Protein AF-A0A7C6MDE3-F1 (afdb_monomer_lite)

Secondary structure (DSSP, 8-state):
--THHHHSSTTTHHHHHHHHHHHHHHHHHHS--------GGGGSPTT-HHHHHHHHHTTS---------EEEE-TTSPPPPHHHHHHHHHHHHHHS-GGGGGTSS-TT---PPEEPTTSSEEEE-

Foldseek 3Di:
DDPPCQCPDPPNVVVVVVVVVVVVCCCVVPPDPPPDPDQPCPPPDPPDVVSVVSVVVVPPPPPPDPPDKDKDFAPVQDAQDPVNQVVVLVVVVVPDDPVVQVPDDPPPDRFRFDADPSNGMTITD

Structure (mmCIF, N/CA/C/O backbone):
data_AF-A0A7C6MDE3-F1
#
_entry.id   AF-A0A7C6MDE3-F1
#
loop_
_atom_site.group_PDB
_atom_site.id
_atom_site.type_symbol
_atom_site.label_at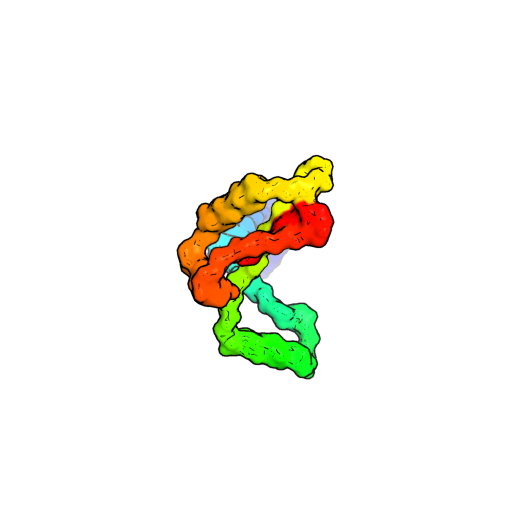om_id
_atom_site.label_alt_id
_atom_site.label_comp_id
_atom_site.label_asym_id
_atom_site.label_entity_id
_atom_site.label_seq_id
_atom_site.pdbx_PDB_ins_code
_atom_site.Cartn_x
_atom_site.Cartn_y
_atom_site.Cartn_z
_atom_site.occupancy
_atom_site.B_iso_or_equiv
_atom_site.auth_seq_id
_atom_site.auth_comp_id
_atom_site.auth_asym_id
_atom_site.auth_atom_id
_atom_site.pdbx_PDB_model_num
ATOM 1 N N . MET A 1 1 ? 35.410 6.155 -42.947 1.00 49.16 1 MET A N 1
ATOM 2 C CA . MET A 1 1 ? 35.418 7.201 -41.897 1.00 49.16 1 MET A CA 1
ATOM 3 C C . MET A 1 1 ? 35.731 6.508 -40.569 1.00 49.16 1 MET A C 1
ATOM 5 O O . MET A 1 1 ? 34.889 5.771 -40.081 1.00 49.16 1 MET A O 1
ATOM 9 N N . SER A 1 2 ? 36.975 6.568 -40.071 1.00 54.38 2 SER A N 1
ATOM 10 C CA . SER A 1 2 ? 37.407 5.706 -38.953 1.00 54.38 2 SER A CA 1
ATOM 11 C C . SER A 1 2 ? 36.974 6.270 -37.591 1.00 54.38 2 SER A C 1
ATOM 13 O O . SER A 1 2 ? 37.485 7.304 -37.154 1.00 54.38 2 SER A O 1
ATOM 15 N N . LEU A 1 3 ? 36.092 5.539 -36.909 1.00 60.50 3 LEU A N 1
ATOM 16 C CA . LEU A 1 3 ? 35.560 5.784 -35.559 1.00 60.50 3 LEU A CA 1
ATOM 17 C C . LEU A 1 3 ? 36.590 6.095 -34.434 1.00 60.50 3 LEU A C 1
ATOM 19 O O . LEU A 1 3 ? 36.242 6.873 -33.545 1.00 60.50 3 LEU A O 1
ATOM 23 N N . PRO A 1 4 ? 37.854 5.609 -34.436 1.00 60.22 4 PRO A N 1
ATOM 24 C CA . PRO A 1 4 ? 38.741 5.773 -33.272 1.00 60.22 4 PRO A CA 1
ATOM 25 C C . PRO A 1 4 ? 39.184 7.218 -33.003 1.00 60.22 4 PRO A C 1
ATOM 27 O O . PRO A 1 4 ? 39.420 7.603 -31.859 1.00 60.22 4 PRO A O 1
ATOM 30 N N . LYS A 1 5 ? 39.283 8.048 -34.051 1.00 55.97 5 LYS A N 1
ATOM 31 C CA . LYS A 1 5 ? 39.746 9.443 -33.927 1.00 55.97 5 LYS A CA 1
ATOM 32 C C . LYS A 1 5 ? 38.713 10.367 -33.276 1.00 55.97 5 LYS A C 1
ATOM 34 O O . LYS A 1 5 ? 39.090 11.429 -32.787 1.00 55.97 5 LYS A O 1
ATOM 39 N N . LEU A 1 6 ? 37.436 9.974 -33.260 1.00 57.09 6 LEU A N 1
ATOM 40 C CA . LEU A 1 6 ? 36.367 10.764 -32.648 1.00 57.09 6 LEU A CA 1
ATOM 41 C C . LEU A 1 6 ? 36.396 10.674 -31.111 1.00 57.09 6 LEU A C 1
ATOM 43 O O . LEU A 1 6 ? 36.073 11.653 -30.446 1.00 57.09 6 LEU A O 1
ATOM 47 N N . TYR A 1 7 ? 36.846 9.539 -30.561 1.00 56.44 7 TYR A N 1
ATOM 48 C CA . TYR A 1 7 ? 36.852 9.272 -29.118 1.00 56.44 7 TYR A CA 1
ATOM 49 C C . TYR A 1 7 ? 38.148 9.702 -28.397 1.00 56.44 7 TYR A C 1
ATOM 51 O O . TYR A 1 7 ? 38.085 10.054 -27.224 1.00 56.44 7 TYR A O 1
ATOM 59 N N . ILE A 1 8 ? 39.307 9.736 -29.078 1.00 60.34 8 ILE A N 1
ATOM 60 C CA . ILE A 1 8 ? 40.637 10.004 -28.466 1.00 60.34 8 ILE A CA 1
ATOM 61 C C . ILE A 1 8 ? 41.234 11.400 -28.789 1.00 60.34 8 ILE A C 1
ATOM 63 O O . ILE A 1 8 ? 42.341 11.740 -28.375 1.00 60.34 8 ILE A O 1
ATOM 67 N N . GLY A 1 9 ? 40.511 12.272 -29.498 1.00 58.91 9 GLY A N 1
ATOM 68 C CA . GLY A 1 9 ? 40.971 13.641 -29.780 1.00 58.91 9 GLY A CA 1
ATOM 69 C C . GLY A 1 9 ? 40.794 14.593 -28.586 1.00 58.91 9 GLY A C 1
ATOM 70 O O . GLY A 1 9 ? 39.663 14.805 -28.151 1.00 58.91 9 GLY A O 1
ATOM 71 N N . ARG A 1 10 ? 41.893 15.231 -28.136 1.00 64.19 10 ARG A N 1
ATOM 72 C CA . ARG A 1 10 ? 42.087 16.135 -26.963 1.00 64.19 10 ARG A CA 1
ATOM 73 C C . ARG A 1 10 ? 41.095 17.313 -26.773 1.00 64.19 10 ARG A C 1
ATOM 75 O O . ARG A 1 10 ? 41.290 18.127 -25.883 1.00 64.19 10 ARG A O 1
ATOM 82 N N . GLY A 1 11 ? 40.029 17.417 -27.567 1.00 66.19 11 GLY A N 1
ATOM 83 C CA . GLY A 1 11 ? 38.995 18.451 -27.424 1.00 66.19 11 GLY A CA 1
ATOM 84 C C . GLY A 1 11 ? 37.577 18.064 -27.864 1.00 66.19 11 GLY A C 1
ATOM 85 O O . GLY A 1 11 ? 36.704 18.922 -27.837 1.00 66.19 11 GLY A O 1
ATOM 86 N N . ARG A 1 12 ? 37.314 16.815 -28.288 1.00 67.25 12 ARG A N 1
ATOM 87 C CA . ARG A 1 12 ? 35.969 16.388 -28.755 1.00 67.25 12 ARG A CA 1
ATOM 88 C C . ARG A 1 12 ? 35.310 15.323 -27.875 1.00 67.25 12 ARG A C 1
ATOM 90 O O . ARG A 1 12 ? 34.128 15.052 -28.056 1.00 67.25 12 ARG A O 1
ATOM 97 N N . SER A 1 13 ? 36.027 14.778 -26.892 1.00 73.94 13 SER A N 1
ATOM 98 C CA . SER A 1 13 ? 35.485 13.805 -25.933 1.00 73.94 13 SER A CA 1
ATOM 99 C C . SER A 1 13 ? 34.349 14.384 -25.083 1.00 73.94 13 SER A C 1
ATOM 101 O O . SER A 1 13 ? 33.355 13.702 -24.853 1.00 73.94 13 SER A O 1
ATOM 103 N N . TRP A 1 14 ? 34.438 15.658 -24.684 1.00 86.50 14 TRP A N 1
ATOM 104 C CA . TRP A 1 14 ? 33.378 16.319 -23.916 1.00 86.50 14 TRP A CA 1
ATOM 105 C C . TRP A 1 14 ? 32.072 16.460 -24.706 1.00 86.50 14 TRP A C 1
ATOM 107 O O . TRP A 1 14 ? 31.001 16.351 -24.128 1.00 86.50 14 TRP A O 1
ATOM 117 N N . ILE A 1 15 ? 32.141 16.610 -26.034 1.00 88.06 15 ILE A N 1
ATOM 118 C CA . ILE A 1 15 ? 30.947 16.676 -26.892 1.00 88.06 15 ILE A CA 1
ATOM 119 C C . ILE A 1 15 ? 30.216 15.333 -26.890 1.00 88.06 15 ILE A C 1
ATOM 121 O O . ILE A 1 15 ? 28.993 15.298 -26.817 1.00 88.06 15 ILE A O 1
ATOM 125 N N . VAL A 1 16 ? 30.960 14.224 -26.933 1.00 86.19 16 VAL A N 1
ATOM 126 C CA . VAL A 1 16 ? 30.376 12.880 -26.848 1.00 86.19 16 VAL A CA 1
ATOM 127 C C . VAL A 1 16 ? 29.751 12.656 -25.470 1.00 86.19 16 VAL A C 1
ATOM 129 O O . VAL A 1 16 ? 28.624 12.178 -25.387 1.00 86.19 16 VAL A O 1
ATOM 132 N N . ALA A 1 17 ? 30.435 13.057 -24.395 1.00 87.19 17 ALA A N 1
ATOM 133 C CA . ALA A 1 17 ? 29.888 12.976 -23.041 1.00 87.19 17 ALA A CA 1
ATOM 134 C C . ALA A 1 17 ? 28.610 13.821 -22.884 1.00 87.19 17 ALA A C 1
ATOM 136 O O . ALA A 1 17 ? 27.610 13.330 -22.368 1.00 87.19 17 ALA A O 1
ATOM 137 N N . LEU A 1 18 ? 28.618 15.058 -23.389 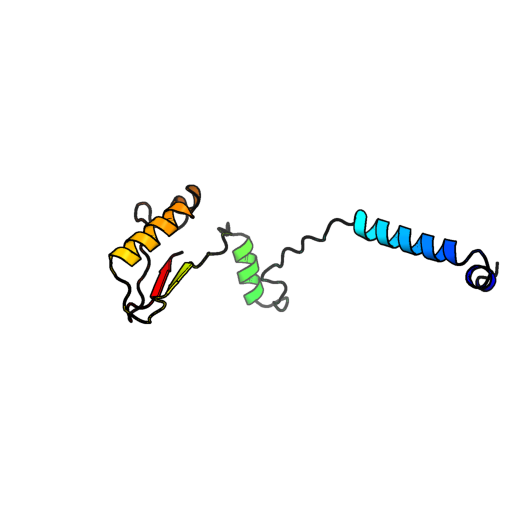1.00 93.12 18 LEU A N 1
ATOM 138 C CA . LEU A 1 18 ? 27.465 15.955 -23.364 1.00 93.12 18 LEU A CA 1
ATOM 139 C C . LEU A 1 18 ? 26.299 15.395 -24.183 1.00 93.12 18 LEU A C 1
ATOM 141 O O . LEU A 1 18 ? 25.158 15.479 -23.746 1.00 93.12 18 LEU A O 1
ATOM 145 N N . PHE A 1 19 ? 26.579 14.783 -25.335 1.00 93.62 19 PHE A N 1
ATOM 146 C CA . PHE A 1 19 ? 25.564 14.126 -26.153 1.00 93.62 19 PHE A CA 1
ATOM 147 C C . PHE A 1 19 ? 24.857 13.001 -25.387 1.00 93.62 19 PHE A C 1
ATOM 149 O O . PHE A 1 19 ? 23.631 12.988 -25.339 1.00 93.62 19 PHE A O 1
ATOM 156 N N . PHE A 1 20 ? 25.600 12.091 -24.746 1.00 94.19 20 PHE A N 1
ATOM 157 C CA . PHE A 1 20 ? 24.991 11.008 -23.963 1.00 94.19 20 PHE A CA 1
ATOM 158 C C . PHE A 1 20 ? 24.272 11.512 -22.709 1.00 94.19 20 PHE A C 1
ATOM 160 O O . PHE A 1 20 ? 23.224 10.975 -22.360 1.00 94.19 20 PHE A O 1
ATOM 167 N N . LEU A 1 21 ? 24.792 12.562 -22.066 1.00 94.88 21 LEU A N 1
ATOM 168 C CA . LEU A 1 21 ? 24.132 13.198 -20.927 1.00 94.88 21 LEU A CA 1
ATOM 169 C C . LEU A 1 21 ? 22.782 13.800 -21.335 1.00 94.88 21 LEU A C 1
ATOM 171 O O . LEU A 1 21 ? 21.774 13.575 -20.669 1.00 94.88 21 LEU A O 1
ATOM 175 N N . LEU A 1 22 ? 22.757 14.529 -22.452 1.00 95.62 22 LEU A N 1
ATOM 176 C CA . LEU A 1 22 ? 21.546 15.154 -22.975 1.00 95.62 22 LEU A CA 1
ATOM 177 C C . LEU A 1 22 ? 20.555 14.093 -23.465 1.00 95.62 22 LEU A C 1
ATOM 179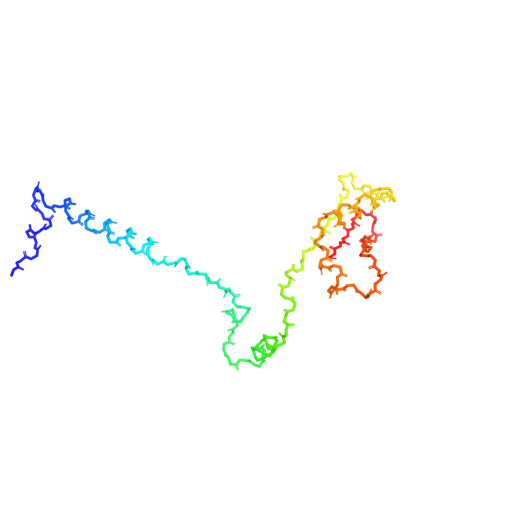 O O . LEU A 1 22 ? 19.364 14.212 -23.201 1.00 95.62 22 LEU A O 1
ATOM 183 N N . LEU A 1 23 ? 21.039 13.016 -24.091 1.00 94.94 23 LEU A N 1
ATOM 184 C CA . LEU A 1 23 ? 20.205 11.891 -24.513 1.00 94.94 23 LEU A CA 1
ATOM 185 C C . LEU A 1 23 ? 19.566 11.164 -23.319 1.00 94.94 23 LEU A C 1
ATOM 187 O O . LEU A 1 23 ? 18.374 10.879 -23.355 1.00 94.94 23 LEU A O 1
ATOM 191 N N . GLY A 1 24 ? 20.327 10.902 -22.252 1.00 92.44 24 GLY A N 1
ATOM 192 C CA . GLY A 1 24 ? 19.801 10.290 -21.028 1.00 92.44 24 GLY A CA 1
ATOM 193 C C . GLY A 1 24 ? 18.781 11.185 -20.326 1.00 92.44 24 GLY A C 1
ATOM 194 O O . GLY A 1 24 ? 17.704 10.719 -19.963 1.00 92.44 24 GLY A O 1
ATOM 195 N N . GLY A 1 25 ? 19.078 12.483 -20.211 1.00 92.88 25 GLY A N 1
ATOM 196 C CA . GLY A 1 25 ? 18.141 13.465 -19.662 1.00 92.88 25 GLY A CA 1
ATOM 197 C C . GLY A 1 25 ? 16.860 13.594 -20.488 1.00 92.88 25 GLY A C 1
ATOM 198 O O . GLY A 1 25 ? 15.781 13.698 -19.916 1.00 92.88 25 GLY A O 1
ATOM 199 N N . LEU A 1 26 ? 16.954 13.521 -21.820 1.00 92.94 26 LEU A N 1
ATOM 200 C CA . LEU A 1 26 ? 15.789 13.522 -22.705 1.00 92.94 26 LEU A CA 1
ATOM 201 C C . LEU A 1 26 ? 14.929 12.272 -22.490 1.00 92.94 26 LEU A C 1
ATOM 203 O O . LEU A 1 26 ? 13.716 12.384 -22.380 1.00 92.94 26 LEU A O 1
ATOM 207 N N . VAL A 1 27 ? 15.547 11.093 -22.392 1.00 90.44 27 VAL A N 1
ATOM 208 C CA . VAL A 1 27 ? 14.819 9.844 -22.136 1.00 90.44 27 VAL A CA 1
ATOM 209 C C . VAL A 1 27 ? 14.116 9.898 -20.782 1.00 90.44 27 VAL A C 1
ATOM 211 O O . VAL A 1 27 ? 12.931 9.613 -20.726 1.00 90.44 27 VAL A O 1
ATOM 214 N N . VAL A 1 28 ? 14.794 10.317 -19.712 1.00 86.19 28 VAL A N 1
ATOM 215 C CA . VAL A 1 28 ? 14.191 10.392 -18.368 1.00 86.19 28 VAL A CA 1
ATOM 216 C C . VAL A 1 28 ? 13.131 11.494 -18.269 1.00 86.19 28 VAL A C 1
ATOM 218 O O . VAL A 1 28 ? 12.125 11.310 -17.600 1.00 86.19 28 VAL A O 1
ATOM 221 N N . GLY A 1 29 ? 13.342 12.637 -18.924 1.00 86.25 29 GLY A N 1
ATOM 222 C CA . GLY A 1 29 ? 12.422 13.773 -18.848 1.00 86.25 29 GLY A CA 1
ATOM 223 C C . GLY A 1 29 ? 11.181 13.645 -19.732 1.00 86.25 29 GLY A C 1
ATOM 224 O O . GLY A 1 29 ? 10.164 14.260 -19.425 1.00 86.25 29 GLY A O 1
ATOM 225 N N . PHE A 1 30 ? 11.257 12.887 -20.833 1.00 84.19 30 PHE A N 1
ATOM 226 C CA . PHE A 1 30 ? 10.141 12.716 -21.773 1.00 84.19 30 PHE A CA 1
ATOM 227 C C . PHE A 1 30 ? 9.473 11.344 -21.711 1.00 84.19 30 PHE A C 1
ATOM 229 O O . PHE A 1 30 ? 8.360 11.224 -22.225 1.00 84.19 30 PHE A O 1
ATOM 236 N N . LEU A 1 31 ? 10.098 10.315 -21.127 1.00 82.31 31 LEU A N 1
ATOM 237 C CA . LEU A 1 31 ? 9.346 9.114 -20.778 1.00 82.31 31 LEU A CA 1
ATOM 238 C C . LEU A 1 31 ? 8.560 9.427 -19.506 1.00 82.31 31 LEU A C 1
ATOM 240 O O . LEU A 1 31 ? 9.186 9.639 -18.467 1.00 82.31 31 LEU A O 1
ATOM 244 N N . PRO A 1 32 ? 7.216 9.462 -19.560 1.00 73.44 32 PRO A N 1
ATOM 245 C CA . PRO A 1 32 ? 6.437 9.470 -18.336 1.00 73.44 32 PRO A CA 1
ATOM 246 C C . PRO A 1 32 ? 6.843 8.262 -17.493 1.00 73.44 32 PRO A C 1
ATOM 248 O O . PRO A 1 32 ? 7.178 7.200 -18.036 1.00 73.44 32 PRO A O 1
ATOM 251 N N . GLU A 1 33 ? 6.835 8.435 -16.171 1.00 69.38 33 GLU A N 1
ATOM 252 C CA . GLU A 1 33 ? 7.002 7.314 -15.257 1.00 69.38 33 GLU A CA 1
ATOM 253 C C . GLU A 1 33 ? 6.013 6.229 -15.676 1.00 69.38 33 GLU A C 1
ATOM 255 O O . GLU A 1 33 ? 4.822 6.484 -15.866 1.00 69.38 33 GLU A O 1
ATOM 260 N N . ALA A 1 34 ? 6.531 5.027 -15.924 1.00 61.19 34 ALA A N 1
ATOM 261 C CA . ALA A 1 34 ? 5.674 3.897 -16.200 1.00 61.19 34 ALA A CA 1
ATOM 262 C C . ALA A 1 34 ? 4.918 3.611 -14.903 1.00 61.19 34 ALA A C 1
ATOM 264 O O . ALA A 1 34 ? 5.449 2.947 -14.011 1.00 61.19 34 ALA A O 1
ATOM 265 N N . GLU A 1 35 ? 3.705 4.148 -14.791 1.00 56.97 35 GLU A N 1
ATOM 266 C CA . GLU A 1 35 ? 2.748 3.769 -13.763 1.00 56.97 35 GLU A CA 1
ATOM 267 C C . GLU A 1 35 ? 2.465 2.281 -13.948 1.00 56.97 35 GLU A C 1
ATOM 269 O O . GLU A 1 35 ? 1.655 1.848 -14.771 1.00 56.97 35 GLU A O 1
ATOM 274 N N . ARG A 1 36 ? 3.232 1.461 -13.233 1.00 57.69 36 ARG A N 1
ATOM 275 C CA . ARG A 1 36 ? 3.006 0.030 -13.206 1.00 57.69 36 ARG A CA 1
ATOM 276 C C . ARG A 1 36 ? 1.915 -0.230 -12.183 1.00 57.69 36 ARG A C 1
ATOM 278 O O . ARG A 1 36 ? 2.195 -0.381 -10.998 1.00 57.69 36 ARG A O 1
ATOM 285 N N . ASN A 1 37 ? 0.686 -0.338 -12.666 1.00 58.22 37 ASN A N 1
ATOM 286 C CA . ASN A 1 37 ? -0.385 -0.960 -11.902 1.00 58.22 37 ASN A CA 1
ATOM 287 C C . ASN A 1 37 ? -0.058 -2.452 -11.791 1.00 58.22 37 ASN A C 1
ATOM 289 O O . ASN A 1 37 ? -0.189 -3.198 -12.760 1.00 58.22 37 ASN A O 1
ATOM 293 N N . ALA A 1 38 ? 0.468 -2.869 -10.640 1.00 61.19 38 ALA A N 1
ATOM 294 C CA . ALA A 1 38 ? 0.713 -4.276 -10.364 1.00 61.19 38 ALA A CA 1
ATOM 295 C C . ALA A 1 38 ? -0.640 -5.002 -10.333 1.00 61.19 38 ALA A C 1
ATOM 297 O O . ALA A 1 38 ? -1.426 -4.795 -9.411 1.00 61.19 38 ALA A O 1
ATOM 298 N N . SER A 1 39 ? -0.924 -5.825 -11.348 1.00 65.44 39 SER A N 1
ATOM 299 C CA . SER A 1 39 ? -2.112 -6.678 -11.317 1.00 65.44 39 SER A CA 1
ATOM 300 C C . SER A 1 39 ? -1.852 -7.874 -10.390 1.00 65.44 39 SER A C 1
ATOM 302 O O . SER A 1 39 ? -0.752 -8.442 -10.420 1.00 65.44 39 SER A O 1
ATOM 304 N N . PRO A 1 40 ? -2.840 -8.314 -9.590 1.00 60.50 40 PRO A N 1
ATOM 305 C CA . PRO A 1 40 ? -2.740 -9.524 -8.772 1.00 60.50 40 PRO A CA 1
ATOM 306 C C . PRO A 1 40 ? -2.328 -10.778 -9.563 1.00 60.50 40 PRO A C 1
ATOM 308 O O . PRO A 1 40 ? -1.757 -11.709 -8.990 1.00 60.50 40 PRO A O 1
ATOM 311 N N . THR A 1 41 ? -2.565 -10.810 -10.879 1.00 64.06 41 THR A N 1
ATOM 312 C CA . THR A 1 41 ? -2.200 -11.941 -11.743 1.00 64.06 41 THR A CA 1
ATOM 313 C C . THR A 1 41 ? -0.747 -11.942 -12.212 1.00 64.06 41 THR A C 1
ATOM 315 O O . THR A 1 41 ? -0.297 -12.968 -12.716 1.00 64.06 41 THR A O 1
ATOM 318 N N . ASP A 1 42 ? 0.015 -10.856 -12.031 1.00 67.06 42 ASP A N 1
ATOM 319 C CA . ASP A 1 42 ? 1.411 -10.755 -12.510 1.00 67.06 42 ASP A CA 1
ATOM 320 C C . ASP A 1 42 ? 2.340 -11.807 -11.879 1.00 67.06 42 ASP A C 1
ATOM 322 O O . ASP A 1 42 ? 3.383 -12.146 -12.440 1.00 67.06 42 ASP A O 1
ATOM 326 N N . SER A 1 43 ? 1.966 -12.326 -10.707 1.00 66.19 43 SER A N 1
ATOM 327 C CA . SER A 1 43 ? 2.701 -13.375 -9.992 1.00 66.19 43 SER A CA 1
ATOM 328 C C . SER A 1 43 ? 2.173 -14.792 -10.252 1.00 66.19 43 SER A C 1
ATOM 330 O O . SER A 1 43 ? 2.776 -15.763 -9.789 1.00 66.19 43 SER A O 1
ATOM 332 N N . LEU A 1 44 ? 1.065 -14.936 -10.988 1.00 69.50 44 LEU A N 1
ATOM 333 C CA . LEU A 1 44 ? 0.413 -16.223 -11.220 1.00 69.50 44 LEU A CA 1
ATOM 334 C C . LEU A 1 44 ? 0.923 -16.889 -12.502 1.00 69.50 44 LEU A C 1
ATOM 336 O O . LEU A 1 44 ? 1.150 -16.250 -13.529 1.00 69.50 44 LEU A O 1
ATOM 340 N N . ALA A 1 45 ? 1.073 -18.214 -12.457 1.00 62.91 45 ALA A N 1
ATOM 341 C CA . ALA A 1 45 ? 1.398 -18.994 -13.644 1.00 62.91 45 ALA A CA 1
ATOM 342 C C . ALA A 1 45 ? 0.251 -18.902 -14.668 1.00 62.91 45 ALA A C 1
ATOM 344 O O . ALA A 1 45 ? -0.921 -19.115 -14.344 1.00 62.91 45 ALA A O 1
ATOM 345 N N . GLN A 1 46 ? 0.591 -18.594 -15.920 1.00 64.44 46 GLN A N 1
ATOM 346 C CA . GLN A 1 46 ? -0.389 -18.496 -17.002 1.00 64.44 46 GLN A CA 1
ATOM 347 C C . GLN A 1 46 ? -1.054 -19.859 -17.263 1.00 64.44 46 GLN A C 1
ATOM 349 O O . GLN A 1 46 ? -0.388 -20.893 -17.267 1.00 64.44 46 GLN A O 1
ATOM 354 N N . GLY A 1 47 ? -2.368 -19.856 -17.508 1.00 64.56 47 GLY A N 1
ATOM 355 C CA . GLY A 1 47 ? -3.114 -21.040 -17.960 1.00 64.56 47 GLY A CA 1
ATOM 356 C C . GLY A 1 47 ? -3.680 -21.955 -16.868 1.00 64.56 47 GLY A C 1
ATOM 357 O O . GLY A 1 47 ? -4.271 -22.978 -17.207 1.00 64.56 47 GLY A O 1
ATOM 358 N N . TYR A 1 48 ? -3.549 -21.605 -15.587 1.00 67.25 48 TYR A N 1
ATOM 359 C CA . TYR A 1 48 ? -4.215 -22.324 -14.497 1.00 67.25 48 TYR A CA 1
ATOM 360 C C . TYR A 1 48 ? -5.636 -21.799 -14.265 1.00 67.25 48 TYR A C 1
ATOM 362 O O . TYR A 1 48 ? -5.895 -20.600 -14.368 1.00 67.25 48 TYR A O 1
ATOM 370 N N . ASP A 1 49 ? -6.561 -22.685 -13.886 1.00 63.00 49 ASP A N 1
ATOM 371 C CA . ASP A 1 49 ? -7.945 -22.301 -13.570 1.00 63.00 49 ASP A CA 1
ATOM 372 C C . ASP A 1 49 ? -8.034 -21.315 -12.384 1.00 63.00 49 ASP A C 1
ATOM 374 O O . ASP A 1 49 ? -8.986 -20.542 -12.296 1.00 63.00 49 ASP A O 1
ATOM 378 N N . SER A 1 50 ? -7.011 -21.253 -11.520 1.00 63.25 50 SER A N 1
ATOM 379 C CA . SER A 1 50 ? -6.883 -20.223 -10.478 1.00 63.25 50 SER A CA 1
ATOM 380 C C . SER A 1 50 ? -6.704 -18.811 -11.0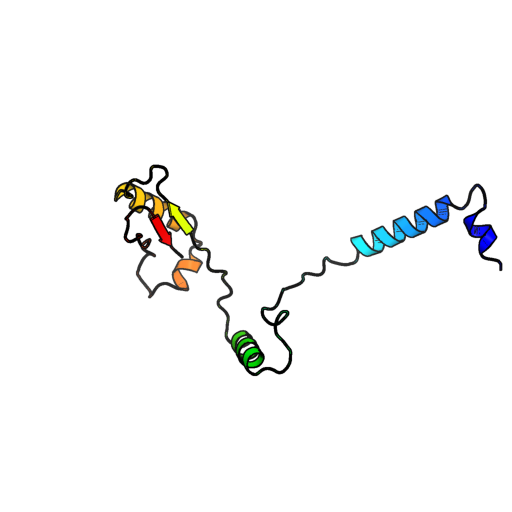45 1.00 63.25 50 SER A C 1
ATOM 382 O O . SER A 1 50 ? -7.185 -17.853 -10.449 1.00 63.25 50 SER A O 1
ATOM 384 N N . THR A 1 51 ? -6.068 -18.669 -12.209 1.00 67.81 51 THR A N 1
ATOM 385 C CA . THR A 1 51 ? -5.881 -17.375 -12.885 1.00 67.81 51 THR A CA 1
ATOM 386 C C . THR A 1 51 ? -7.201 -16.882 -13.478 1.00 67.81 51 THR A C 1
ATOM 388 O O . THR A 1 51 ? -7.530 -15.707 -13.353 1.00 67.81 51 THR A O 1
ATOM 391 N N . ARG A 1 52 ? -8.037 -17.795 -13.995 1.00 67.12 52 ARG A N 1
ATOM 392 C CA . ARG A 1 52 ? -9.387 -17.463 -14.486 1.00 67.12 52 ARG A CA 1
ATOM 393 C C . ARG A 1 52 ? -10.309 -16.913 -13.404 1.00 67.12 52 ARG A C 1
ATOM 395 O O . ARG A 1 52 ? -11.156 -16.081 -13.708 1.00 67.12 52 ARG A O 1
ATOM 402 N N . ALA A 1 53 ? -10.179 -17.381 -12.162 1.00 73.75 53 ALA A N 1
ATOM 403 C CA . ALA A 1 53 ? -10.962 -16.851 -11.047 1.00 73.75 53 ALA A CA 1
ATOM 404 C C . ALA A 1 53 ? -10.613 -15.380 -10.762 1.00 73.75 53 ALA A C 1
ATOM 406 O O . ALA A 1 53 ? -11.511 -14.576 -10.523 1.00 73.75 53 ALA A O 1
ATOM 407 N N . VAL A 1 54 ? -9.330 -15.020 -10.860 1.00 69.88 54 VAL A N 1
ATOM 408 C CA . VAL A 1 54 ? -8.853 -13.639 -10.685 1.00 69.88 54 VAL A CA 1
ATOM 409 C C . VAL A 1 54 ? -9.256 -12.755 -11.873 1.00 69.88 54 VAL A C 1
ATOM 411 O O . VAL A 1 54 ? -9.788 -11.672 -11.659 1.00 69.88 54 VAL A O 1
ATOM 414 N N . GLU A 1 55 ? -9.140 -13.244 -13.112 1.00 71.75 55 GLU A N 1
ATOM 415 C CA . GLU A 1 55 ? -9.649 -12.550 -14.313 1.00 71.75 55 GLU A CA 1
ATOM 416 C C . GLU A 1 55 ? -11.174 -12.324 -14.260 1.00 71.75 55 GLU A C 1
ATOM 418 O O . GLU A 1 55 ? -11.699 -11.326 -14.757 1.00 71.75 55 GLU A O 1
ATOM 423 N N . LEU A 1 56 ? -11.927 -13.263 -13.671 1.00 74.94 56 LEU A N 1
ATOM 424 C CA . LEU A 1 56 ? -13.358 -13.079 -13.427 1.00 74.94 56 LEU A CA 1
ATOM 425 C C . LEU A 1 56 ? -13.617 -12.019 -12.362 1.00 74.94 56 LEU A C 1
ATOM 427 O O . LEU A 1 56 ? -14.546 -11.234 -12.541 1.00 74.94 56 LEU A O 1
ATOM 431 N N . ALA A 1 57 ? -12.824 -12.006 -11.289 1.00 69.25 57 ALA A N 1
ATOM 432 C CA . ALA A 1 57 ? -12.930 -11.016 -10.227 1.00 69.25 57 ALA A CA 1
ATOM 433 C C . ALA A 1 57 ? -12.749 -9.594 -10.785 1.00 69.25 57 ALA A C 1
ATOM 435 O O . ALA A 1 57 ? -13.585 -8.742 -10.503 1.00 69.25 57 ALA A O 1
ATOM 436 N N . GLU A 1 58 ? -11.782 -9.355 -11.676 1.00 70.19 58 GLU A N 1
ATOM 437 C CA . GLU A 1 58 ? -11.564 -8.041 -12.316 1.00 70.19 58 GLU A CA 1
ATOM 438 C C . GLU A 1 58 ? -12.785 -7.491 -13.084 1.00 70.19 58 GLU A C 1
ATOM 440 O O . GLU A 1 58 ? -12.891 -6.285 -13.299 1.00 70.19 58 GLU A O 1
ATOM 445 N N . ARG A 1 59 ? -13.723 -8.351 -13.509 1.00 73.56 59 ARG A N 1
ATOM 446 C CA . ARG A 1 59 ? -14.944 -7.930 -14.224 1.00 73.56 59 ARG A CA 1
ATOM 447 C C . ARG A 1 59 ? -16.090 -7.534 -13.305 1.00 73.56 59 ARG A C 1
ATOM 449 O O . ARG A 1 59 ? -17.051 -6.918 -13.769 1.00 73.56 59 ARG A O 1
ATOM 456 N N . PHE A 1 60 ? -16.023 -7.915 -12.037 1.00 71.50 60 PHE A N 1
ATOM 457 C CA . PHE A 1 60 ? -16.912 -7.355 -11.034 1.00 71.50 60 PHE A CA 1
ATOM 458 C C . PHE A 1 60 ? -16.391 -5.968 -10.654 1.00 71.50 60 PHE A C 1
ATOM 460 O O . PHE A 1 60 ? -15.174 -5.783 -10.638 1.00 71.50 60 PHE A O 1
ATOM 467 N N . PRO A 1 61 ? -17.272 -4.990 -10.365 1.00 59.31 61 PRO A N 1
ATOM 468 C CA . PRO A 1 61 ? -16.841 -3.749 -9.745 1.00 59.31 61 PRO A CA 1
ATOM 469 C C . PRO A 1 61 ? -16.150 -4.122 -8.435 1.00 59.31 61 PRO A C 1
ATOM 471 O O . PRO A 1 61 ? -16.796 -4.489 -7.458 1.00 59.31 61 PRO A O 1
ATOM 474 N N . GLN A 1 62 ? -14.822 -4.126 -8.462 1.00 56.53 62 GLN A N 1
ATOM 475 C CA . GLN A 1 62 ? -14.031 -4.182 -7.255 1.00 56.53 62 GLN A CA 1
ATOM 476 C C . GLN A 1 62 ? -14.298 -2.841 -6.584 1.00 56.53 62 GLN A C 1
ATOM 478 O O . GLN A 1 62 ? -13.977 -1.798 -7.159 1.00 56.53 62 GLN A O 1
ATOM 483 N N . GLU A 1 63 ? -14.915 -2.853 -5.405 1.00 55.88 63 GLU A N 1
ATOM 484 C CA . GLU A 1 63 ? -14.743 -1.759 -4.453 1.00 55.88 63 GLU A CA 1
ATOM 485 C C . GLU A 1 63 ? -13.253 -1.764 -4.112 1.00 55.88 63 GLU A C 1
ATOM 487 O O . GLU A 1 63 ? -12.789 -2.435 -3.195 1.00 55.88 63 GLU A O 1
ATOM 492 N N . GLY A 1 64 ? -12.472 -1.144 -4.997 1.00 49.72 64 GLY A N 1
ATOM 493 C CA . GLY A 1 64 ? -11.026 -1.046 -4.946 1.00 49.72 64 GLY A CA 1
ATOM 494 C C . GLY A 1 64 ? -10.610 -0.053 -3.882 1.00 49.72 64 GLY A C 1
ATOM 495 O O . GLY A 1 64 ? -9.782 0.807 -4.148 1.00 49.72 64 GLY A O 1
ATOM 496 N N . ASP A 1 65 ? -11.190 -0.165 -2.698 1.00 53.34 65 ASP A N 1
ATOM 497 C CA . ASP A 1 65 ? -10.700 0.512 -1.523 1.00 53.34 65 ASP A CA 1
ATOM 498 C C . ASP A 1 65 ? -9.845 -0.503 -0.788 1.00 53.34 65 ASP A C 1
ATOM 500 O O . ASP A 1 65 ? -10.324 -1.489 -0.224 1.00 53.34 65 ASP A O 1
ATOM 504 N N . GLY A 1 66 ? -8.529 -0.291 -0.850 1.00 51.34 66 GLY A N 1
ATOM 505 C CA . GLY A 1 66 ? -7.608 -0.994 0.024 1.00 51.34 66 GLY A CA 1
ATOM 506 C C . GLY A 1 66 ? -8.121 -0.849 1.450 1.00 51.34 66 GLY A C 1
ATOM 507 O O . GLY A 1 66 ? -8.152 0.258 1.981 1.00 51.34 66 GLY A O 1
ATOM 508 N N . THR A 1 67 ? -8.574 -1.952 2.046 1.00 59.78 67 THR A N 1
ATOM 509 C CA . THR A 1 67 ? -9.135 -1.939 3.395 1.00 59.78 67 THR A CA 1
ATOM 510 C C . THR A 1 67 ? -8.059 -1.455 4.362 1.00 59.78 67 THR A C 1
ATOM 512 O O . THR A 1 67 ? -7.075 -2.152 4.624 1.00 59.78 67 THR A O 1
ATOM 515 N N . ALA A 1 68 ? -8.220 -0.234 4.867 1.00 58.69 68 ALA A N 1
ATOM 516 C CA . ALA A 1 68 ? -7.316 0.343 5.844 1.00 58.69 68 ALA A CA 1
ATOM 517 C C . ALA A 1 68 ? -7.680 -0.204 7.227 1.00 58.69 68 ALA A C 1
ATOM 519 O O . ALA A 1 68 ? -8.649 0.223 7.843 1.00 58.69 68 ALA A O 1
ATOM 520 N N . LEU A 1 69 ? -6.897 -1.163 7.723 1.00 63.22 69 LEU A N 1
ATOM 521 C CA . LEU A 1 69 ? -7.067 -1.672 9.081 1.00 63.22 69 LEU A CA 1
ATOM 522 C C . LEU A 1 69 ? -6.458 -0.682 10.083 1.00 63.22 69 LEU A C 1
ATOM 524 O O . LEU A 1 69 ? -5.244 -0.456 10.074 1.00 63.22 69 LEU A O 1
ATOM 528 N N . ILE A 1 70 ? -7.282 -0.130 10.974 1.00 73.75 70 ILE A N 1
ATOM 529 C CA . ILE A 1 70 ? -6.816 0.710 12.083 1.00 73.75 70 ILE A CA 1
ATOM 530 C C . ILE A 1 70 ? -6.786 -0.145 13.351 1.00 73.75 70 ILE A C 1
ATOM 532 O O . ILE A 1 70 ? -7.814 -0.664 13.781 1.00 73.75 70 ILE A O 1
ATOM 536 N N . LEU A 1 71 ? -5.595 -0.300 13.936 1.00 80.75 71 LEU A N 1
ATOM 537 C CA . LEU A 1 71 ? -5.360 -1.046 15.173 1.00 80.75 71 LEU A CA 1
ATOM 538 C C . LEU A 1 71 ? -5.014 -0.079 16.310 1.00 80.75 71 LEU A C 1
ATOM 540 O O . LEU A 1 71 ? -4.030 0.658 16.226 1.00 80.75 71 LEU A O 1
ATOM 544 N N . TRP A 1 72 ? -5.782 -0.139 17.394 1.00 84.00 72 TRP A N 1
ATOM 545 C CA . TRP A 1 72 ? -5.467 0.512 18.663 1.00 84.00 72 TRP A CA 1
ATOM 546 C C . TRP A 1 72 ? -4.966 -0.530 19.657 1.00 84.00 72 TRP A C 1
ATOM 548 O O . TRP A 1 72 ? -5.563 -1.592 19.814 1.00 84.00 72 TRP A O 1
ATOM 558 N N . THR A 1 73 ? -3.870 -0.216 20.338 1.00 82.94 73 THR A N 1
ATOM 559 C CA . THR A 1 73 ? -3.218 -1.081 21.327 1.00 82.94 73 THR A CA 1
ATOM 560 C C . THR A 1 73 ? -2.920 -0.272 22.580 1.00 82.94 73 THR A C 1
ATOM 562 O O . THR A 1 73 ? -2.495 0.880 22.493 1.00 82.94 73 THR A O 1
ATOM 565 N N . SER A 1 74 ? -3.120 -0.878 23.746 1.00 84.44 74 SER A N 1
ATOM 566 C CA . SER A 1 74 ? -2.724 -0.299 25.028 1.00 84.44 74 SER A CA 1
ATOM 567 C C . SER A 1 74 ? -1.200 -0.292 25.174 1.00 84.44 74 SER A C 1
ATOM 569 O O . SER A 1 74 ? -0.550 -1.320 24.986 1.00 84.44 74 SER A O 1
ATOM 571 N N . THR A 1 75 ? -0.615 0.858 25.516 1.00 78.94 75 THR A N 1
ATOM 572 C CA . THR A 1 75 ? 0.841 0.998 25.720 1.00 78.94 75 THR A CA 1
ATOM 573 C C . THR A 1 75 ? 1.322 0.245 26.958 1.00 78.94 75 THR A C 1
ATOM 575 O O . THR A 1 75 ? 2.418 -0.311 26.965 1.00 78.94 75 THR A O 1
ATOM 578 N N . ASP A 1 76 ? 0.480 0.190 27.989 1.00 77.69 76 ASP A N 1
ATOM 579 C CA . ASP A 1 76 ? 0.842 -0.347 29.302 1.00 77.69 76 ASP A CA 1
ATOM 580 C C . ASP A 1 76 ? 0.398 -1.811 29.480 1.00 77.69 76 ASP A C 1
ATOM 582 O O . ASP A 1 76 ? 0.507 -2.372 30.568 1.00 77.69 76 ASP A O 1
ATOM 586 N N . GLY A 1 77 ? -0.156 -2.432 28.429 1.00 71.69 77 GLY A N 1
ATOM 587 C CA . GLY A 1 77 ? -0.718 -3.788 28.470 1.00 71.69 77 GLY A CA 1
ATOM 588 C C . GLY A 1 77 ? -2.008 -3.917 29.292 1.00 71.69 77 GLY A C 1
ATOM 589 O O . GLY A 1 77 ? -2.568 -5.006 29.395 1.00 71.69 77 GLY A O 1
ATOM 590 N N . ALA A 1 78 ? -2.495 -2.817 29.869 1.00 78.88 78 ALA A N 1
ATOM 591 C CA . ALA A 1 78 ? -3.763 -2.762 30.583 1.00 78.88 78 ALA A CA 1
ATOM 592 C C . ALA A 1 78 ? -4.953 -2.841 29.614 1.00 78.88 78 ALA A C 1
ATOM 594 O O . ALA A 1 78 ? -4.841 -2.456 28.449 1.00 78.88 78 ALA A O 1
ATOM 595 N N . THR A 1 79 ? -6.101 -3.298 30.112 1.00 83.25 79 THR A N 1
ATOM 596 C CA . THR A 1 79 ? -7.358 -3.322 29.355 1.00 83.25 79 THR A CA 1
ATOM 597 C C . THR A 1 79 ? -7.768 -1.910 28.943 1.00 83.25 79 THR A C 1
ATOM 599 O O . THR A 1 79 ? -7.744 -0.999 29.775 1.00 83.25 79 THR A O 1
ATOM 602 N N . LEU A 1 80 ? -8.184 -1.742 27.690 1.00 81.44 80 LEU A N 1
ATOM 603 C CA . LEU A 1 80 ? -8.725 -0.487 27.176 1.00 81.44 80 LEU A CA 1
ATOM 604 C C . LEU A 1 80 ? -9.982 -0.098 27.964 1.00 81.44 80 LEU A C 1
ATOM 606 O O . LEU A 1 80 ? -10.907 -0.899 28.114 1.00 81.44 80 LEU A O 1
ATOM 610 N N . THR A 1 81 ? -10.019 1.129 28.482 1.00 84.94 81 THR A N 1
ATOM 611 C CA . THR A 1 81 ? -11.198 1.642 29.191 1.00 84.94 81 THR A CA 1
ATOM 612 C C . THR A 1 81 ? -12.293 2.054 28.205 1.00 84.94 81 THR A C 1
ATOM 614 O O . THR A 1 81 ? -12.022 2.360 27.043 1.00 84.94 81 THR A O 1
ATOM 617 N N . GLU A 1 82 ? -13.548 2.112 28.663 1.00 80.44 82 GLU A N 1
ATOM 618 C CA . GLU A 1 82 ? -14.666 2.573 27.821 1.00 80.44 82 GLU A CA 1
AT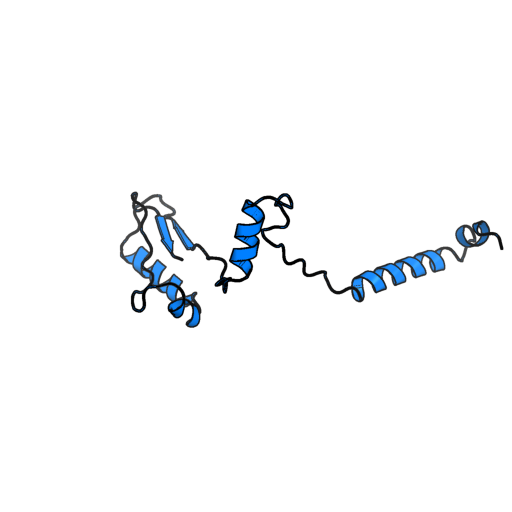OM 619 C C . GLU A 1 82 ? -14.444 3.992 27.276 1.00 80.44 82 GLU A C 1
ATOM 621 O O . GLU A 1 82 ? -14.804 4.286 26.139 1.00 80.44 82 GLU A O 1
ATOM 626 N N . GLU A 1 83 ? -13.788 4.856 28.054 1.00 83.00 83 GLU A N 1
ATOM 627 C CA . GLU A 1 83 ? -13.426 6.214 27.641 1.00 83.00 83 GLU A CA 1
ATOM 628 C C . GLU A 1 83 ? -12.387 6.209 26.508 1.00 83.00 83 GLU A C 1
ATOM 630 O O . GLU A 1 83 ? -12.521 6.947 25.533 1.00 83.00 83 GLU A O 1
ATOM 635 N N . GLN A 1 84 ? -11.394 5.316 26.575 1.00 82.56 84 GLN A N 1
ATOM 636 C CA . GLN A 1 84 ? -10.391 5.146 25.517 1.00 82.56 84 GLN A CA 1
ATOM 637 C C . GLN A 1 84 ? -11.003 4.574 24.234 1.00 82.56 84 GLN A C 1
ATOM 639 O O . GLN A 1 84 ? -10.646 4.998 23.136 1.00 82.56 84 GLN A O 1
ATOM 644 N N . LEU A 1 85 ? -11.956 3.649 24.360 1.00 80.94 85 LEU A N 1
ATOM 645 C CA . LEU A 1 85 ? -12.714 3.104 23.231 1.00 80.94 85 LEU A CA 1
ATOM 646 C C . LEU A 1 85 ? -13.624 4.156 22.582 1.00 80.94 85 LEU A C 1
ATOM 648 O O . LEU A 1 85 ? -13.747 4.192 21.355 1.00 80.94 85 LEU A O 1
ATOM 652 N N . ALA A 1 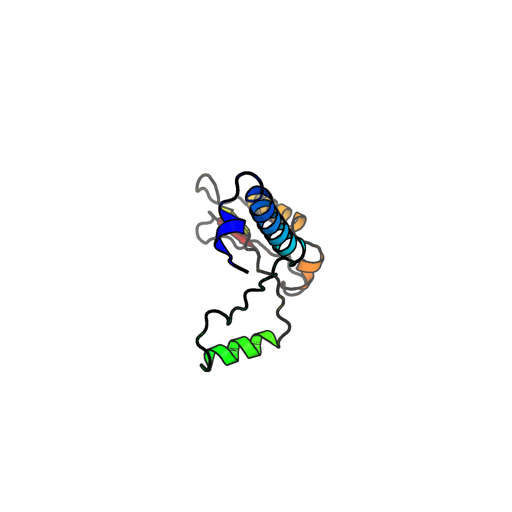86 ? -14.243 5.026 23.384 1.00 82.12 86 ALA A N 1
ATOM 653 C CA . ALA A 1 86 ? -15.039 6.143 22.883 1.00 82.12 86 ALA A CA 1
ATOM 654 C C . ALA A 1 86 ? -14.170 7.147 22.108 1.00 82.12 86 ALA A C 1
ATOM 656 O O . ALA A 1 86 ? -14.520 7.508 20.984 1.00 82.12 86 ALA A O 1
ATOM 657 N N . ALA A 1 87 ? -13.003 7.508 22.650 1.00 83.19 87 ALA A N 1
ATOM 658 C CA . ALA A 1 87 ? -12.043 8.387 21.982 1.00 83.19 87 ALA A CA 1
ATOM 659 C C . ALA A 1 87 ? -11.484 7.771 20.686 1.00 83.19 87 ALA A C 1
ATOM 661 O O . ALA A 1 87 ? -11.376 8.450 19.664 1.00 83.19 87 ALA A O 1
ATOM 662 N N . ALA A 1 88 ? -11.176 6.468 20.690 1.00 80.56 88 ALA A N 1
ATOM 663 C CA . ALA A 1 88 ? -10.742 5.751 19.490 1.00 80.56 88 ALA A CA 1
ATOM 664 C C . ALA A 1 88 ? -11.809 5.810 18.387 1.00 80.56 88 ALA A C 1
ATOM 666 O O . ALA A 1 88 ? -11.492 6.066 17.224 1.00 80.56 88 ALA A O 1
ATOM 667 N N . ARG A 1 89 ? -13.083 5.656 18.757 1.00 77.06 89 ARG A N 1
ATOM 668 C CA . ARG A 1 89 ? -14.202 5.740 17.817 1.00 77.06 89 ARG A CA 1
ATOM 669 C C . ARG A 1 89 ? -14.392 7.142 17.245 1.00 77.06 89 ARG A C 1
ATOM 671 O O . ARG A 1 89 ? -14.559 7.272 16.037 1.00 77.06 89 ARG A O 1
ATOM 678 N N . GLU A 1 90 ? -14.333 8.176 18.073 1.00 81.19 90 GLU A N 1
ATOM 679 C CA . GLU A 1 90 ? -14.396 9.565 17.604 1.00 81.19 90 GLU A CA 1
ATOM 680 C C . GLU A 1 90 ? -13.255 9.874 16.621 1.00 81.19 90 GLU A C 1
ATOM 682 O O . GLU A 1 90 ? -13.496 10.400 15.535 1.00 81.19 90 GLU A O 1
ATOM 687 N N . SER A 1 91 ? -12.037 9.413 16.932 1.00 78.19 91 SER A N 1
ATOM 688 C CA . SER A 1 91 ? -10.876 9.573 16.047 1.00 78.19 91 SER A CA 1
ATOM 689 C C . SER A 1 91 ? -11.007 8.827 14.714 1.00 78.19 91 SER A C 1
ATOM 691 O O . SER A 1 91 ? -10.421 9.243 13.717 1.00 78.19 91 SER A O 1
ATOM 693 N N . LEU A 1 92 ? -11.755 7.719 14.682 1.00 76.19 92 LEU A N 1
ATOM 694 C CA . LEU A 1 92 ? -12.055 6.997 13.448 1.00 76.19 92 LEU A CA 1
ATOM 695 C C . LEU A 1 92 ? -13.056 7.793 12.600 1.00 76.19 92 LEU A C 1
ATOM 697 O O . LEU A 1 92 ? -12.830 7.948 11.405 1.00 76.19 92 LEU A O 1
ATOM 701 N N . PHE A 1 93 ? -14.099 8.366 13.208 1.00 73.25 93 PHE A N 1
ATOM 702 C CA . PHE A 1 93 ? -15.088 9.176 12.486 1.00 73.25 93 PHE A CA 1
ATOM 703 C C . PHE A 1 93 ? -14.507 10.445 11.869 1.00 73.25 93 PHE A C 1
ATOM 705 O O . PHE A 1 93 ? -14.874 10.787 10.752 1.00 73.25 93 PHE A O 1
ATOM 712 N N . GLU A 1 94 ? -13.583 11.118 12.553 1.00 78.06 94 GLU A N 1
ATOM 713 C CA . GLU A 1 94 ? -12.932 12.322 12.018 1.00 78.06 94 GLU A CA 1
ATOM 714 C C . GLU A 1 94 ? -12.027 12.020 10.808 1.00 78.06 94 GLU A C 1
ATOM 716 O O . GLU A 1 94 ? -11.790 12.881 9.961 1.00 78.06 94 GLU A O 1
ATOM 721 N N . ARG A 1 95 ? -11.507 10.790 10.718 1.00 70.44 95 ARG A N 1
ATOM 722 C CA . ARG A 1 95 ? -10.534 10.385 9.691 1.00 70.44 95 ARG A CA 1
ATOM 723 C C . ARG A 1 95 ? -11.166 9.708 8.480 1.00 70.44 95 ARG A C 1
ATOM 725 O O . ARG A 1 95 ? -10.482 9.567 7.466 1.00 70.44 95 ARG A O 1
ATOM 732 N N . LEU A 1 96 ? -12.423 9.279 8.576 1.00 69.00 96 LEU A N 1
ATOM 733 C CA . LEU A 1 96 ? -13.146 8.654 7.474 1.00 69.00 96 LEU A CA 1
ATOM 734 C C . LEU A 1 96 ? -13.829 9.721 6.596 1.00 69.00 96 LEU A C 1
ATOM 736 O O . LEU A 1 96 ? -14.532 10.582 7.123 1.00 69.00 96 LEU A O 1
ATOM 740 N N . PRO A 1 97 ? -13.653 9.680 5.261 1.00 62.12 97 PRO A N 1
ATOM 741 C CA . PRO A 1 97 ? -14.456 10.477 4.333 1.00 62.12 97 PRO A CA 1
ATOM 742 C C . PRO A 1 97 ? -15.947 10.134 4.472 1.00 62.12 97 PRO A C 1
ATOM 744 O O . PRO A 1 97 ? -16.282 8.969 4.647 1.00 62.12 97 PRO A O 1
ATOM 747 N N . GLU A 1 98 ? -16.865 11.098 4.334 1.00 59.41 98 GLU A N 1
ATOM 748 C CA . GLU A 1 98 ? -18.313 10.817 4.464 1.00 59.41 98 GLU A CA 1
ATOM 749 C C . GLU A 1 98 ? -18.815 9.730 3.489 1.00 59.41 98 GLU A C 1
ATOM 751 O O . GLU A 1 98 ? -19.740 8.985 3.817 1.00 59.41 98 GLU A O 1
ATOM 756 N N . ASP A 1 99 ? -18.155 9.578 2.336 1.00 54.66 99 ASP A N 1
ATOM 757 C CA . ASP A 1 99 ? -18.471 8.568 1.321 1.00 54.66 99 ASP A CA 1
ATOM 758 C C . ASP A 1 99 ? -18.148 7.122 1.756 1.00 54.66 99 ASP A C 1
ATOM 760 O O . ASP A 1 99 ? -18.780 6.186 1.264 1.00 54.66 99 ASP A O 1
ATOM 764 N N . THR A 1 100 ? -17.226 6.894 2.705 1.00 55.56 100 THR A N 1
ATOM 765 C CA . THR A 1 100 ? -16.869 5.525 3.143 1.00 55.56 100 THR A CA 1
ATOM 766 C C . THR A 1 100 ? -17.900 4.914 4.094 1.00 55.56 100 THR A C 1
ATOM 768 O O . THR A 1 100 ? -18.004 3.691 4.200 1.00 55.56 100 THR A O 1
ATOM 771 N N . LEU A 1 101 ? -18.746 5.735 4.725 1.00 51.69 101 LEU A N 1
ATOM 772 C CA . LEU A 1 101 ? -19.858 5.264 5.562 1.00 51.69 101 LEU A CA 1
ATOM 773 C C . LEU A 1 101 ? -21.006 4.648 4.742 1.00 51.69 101 LEU A C 1
ATOM 775 O O . LEU A 1 101 ? -21.888 4.002 5.313 1.00 51.69 101 LEU A O 1
ATOM 779 N N . ALA A 1 102 ? -21.003 4.836 3.420 1.00 47.62 102 ALA A N 1
ATOM 780 C CA . ALA A 1 102 ? -22.027 4.324 2.516 1.00 47.62 102 ALA A CA 1
ATOM 781 C C . ALA A 1 102 ? -21.692 2.945 1.906 1.00 47.62 102 ALA A C 1
ATOM 783 O O . ALA A 1 102 ? -22.597 2.301 1.376 1.00 47.62 102 ALA A O 1
ATOM 784 N N . GLY A 1 103 ? -20.429 2.495 1.975 1.00 42.38 103 GLY A N 1
ATOM 785 C CA . GLY A 1 103 ? -19.929 1.367 1.171 1.00 42.38 103 GLY A CA 1
ATOM 786 C C . GLY A 1 103 ? -19.892 -0.014 1.837 1.00 42.38 103 GLY A C 1
ATOM 787 O O . GLY A 1 103 ? -20.043 -1.010 1.148 1.00 42.38 103 GLY A O 1
ATOM 788 N N . GLY A 1 104 ? -19.734 -0.122 3.162 1.00 46.03 104 GLY A N 1
ATOM 789 C CA . GLY A 1 104 ? -19.410 -1.429 3.774 1.00 46.03 104 GLY A CA 1
ATOM 790 C C . GLY A 1 104 ? -20.107 -1.779 5.086 1.00 46.03 104 GLY A C 1
ATOM 791 O O . GLY A 1 104 ? -20.092 -2.940 5.497 1.00 46.03 104 GLY A O 1
ATOM 792 N N . ALA A 1 105 ? -20.756 -0.822 5.749 1.00 44.66 105 ALA A N 1
ATOM 793 C CA . ALA A 1 105 ? -21.573 -1.117 6.920 1.00 44.66 105 ALA A CA 1
ATOM 794 C C . ALA A 1 105 ? -23.009 -1.438 6.470 1.00 44.66 105 ALA A C 1
ATOM 796 O O . ALA A 1 105 ? -23.550 -0.702 5.640 1.00 44.66 105 ALA A O 1
ATOM 797 N N . PRO A 1 106 ? -23.681 -2.481 7.005 1.00 42.62 106 PRO A N 1
ATOM 798 C CA . PRO A 1 106 ? -25.125 -2.599 6.835 1.00 42.62 106 PRO A CA 1
ATOM 799 C C . PRO A 1 106 ? -25.749 -1.264 7.252 1.00 42.62 106 PRO A C 1
ATOM 801 O O . PRO A 1 106 ? -25.507 -0.787 8.363 1.00 42.62 106 PRO A O 1
ATOM 804 N N . ALA A 1 107 ? -26.467 -0.640 6.315 1.00 41.31 107 ALA A N 1
ATOM 805 C CA . ALA A 1 107 ? -26.940 0.734 6.415 1.00 41.31 107 ALA A CA 1
ATOM 806 C C . ALA A 1 107 ? -27.488 1.045 7.821 1.00 41.31 107 ALA A C 1
ATOM 808 O O . ALA A 1 107 ? -28.517 0.504 8.228 1.00 41.31 107 ALA A O 1
ATOM 809 N N . GLY A 1 108 ? -26.785 1.912 8.559 1.00 45.06 108 GLY A N 1
ATOM 810 C CA . GLY A 1 108 ? -27.247 2.451 9.841 1.00 45.06 108 GLY A CA 1
ATOM 811 C C . GLY A 1 108 ? -26.490 2.029 11.103 1.00 45.06 108 GLY A C 1
ATOM 812 O O . GLY A 1 108 ? -26.919 2.433 12.184 1.00 45.06 108 GLY A O 1
ATOM 813 N N . MET A 1 109 ? -25.384 1.278 11.022 1.00 42.69 109 MET A N 1
ATOM 814 C CA . MET A 1 109 ? -24.545 1.014 12.200 1.00 42.69 109 MET A CA 1
ATOM 815 C C . MET A 1 109 ? -23.174 1.700 12.075 1.00 42.69 109 MET A C 1
ATOM 817 O O . MET A 1 109 ? -22.433 1.371 11.151 1.00 42.69 109 MET A O 1
ATOM 821 N N . PRO A 1 110 ? -22.812 2.640 12.976 1.00 54.00 110 PRO A N 1
ATOM 822 C CA . PRO A 1 110 ? -21.447 3.156 13.034 1.00 54.00 110 PRO A CA 1
ATOM 823 C C . PRO A 1 110 ? -20.469 1.982 13.206 1.00 54.00 110 PRO A C 1
ATOM 825 O O . PRO A 1 110 ? -20.775 1.113 14.029 1.00 54.00 110 PRO A O 1
ATOM 828 N N . PRO A 1 111 ? -19.322 1.929 12.498 1.00 59.75 111 PRO A N 1
ATOM 829 C CA . PRO A 1 111 ? -18.316 0.901 12.741 1.00 59.75 111 PRO A CA 1
ATOM 830 C C . PRO A 1 111 ? -17.907 0.962 14.216 1.00 59.75 111 PRO A C 1
ATOM 832 O O . PRO A 1 111 ? -17.298 1.924 14.691 1.00 59.75 111 PRO A O 1
ATOM 835 N N . LEU A 1 112 ? -18.343 -0.036 14.985 1.00 61.53 112 LEU A N 1
ATOM 836 C CA . LEU A 1 112 ? -17.916 -0.208 16.362 1.00 61.53 112 LEU A CA 1
ATOM 837 C C . LEU A 1 112 ? -16.555 -0.905 16.314 1.00 61.53 112 LEU A C 1
ATOM 839 O O . LEU A 1 112 ? -16.459 -1.952 15.671 1.00 61.53 112 LEU A O 1
ATOM 843 N N . PRO A 1 113 ? -15.513 -0.365 16.967 1.00 67.12 113 PRO A N 1
ATOM 844 C CA . PRO A 1 113 ? -14.239 -1.058 17.051 1.00 67.12 113 PRO A CA 1
ATOM 845 C C . PRO A 1 113 ? -14.450 -2.408 17.747 1.00 67.12 113 PRO A C 1
ATOM 847 O O . PRO A 1 113 ? -15.012 -2.463 18.846 1.00 67.12 113 PRO A O 1
ATOM 850 N N . LEU A 1 114 ? -14.031 -3.498 17.098 1.00 74.81 114 LEU A N 1
ATOM 851 C CA . LEU A 1 114 ? -14.047 -4.822 17.713 1.00 74.81 114 LEU A CA 1
ATOM 852 C C . LEU A 1 114 ? -12.916 -4.890 18.731 1.00 74.81 114 LEU A C 1
ATOM 854 O O . LEU A 1 114 ? -11.756 -4.660 18.394 1.00 74.81 114 LEU A O 1
ATOM 858 N N . VAL A 1 115 ? -13.263 -5.216 19.972 1.00 80.31 115 VAL A N 1
ATOM 859 C CA . VAL A 1 115 ? -12.302 -5.369 21.065 1.00 80.31 115 VAL A CA 1
ATOM 860 C C . VAL A 1 115 ? -11.743 -6.790 21.049 1.00 80.31 115 VAL A C 1
ATOM 862 O O . VAL A 1 115 ? -12.483 -7.757 20.868 1.00 80.31 115 VAL A O 1
ATOM 865 N N . SER A 1 116 ? -10.430 -6.901 21.226 1.00 80.94 116 SER A N 1
ATOM 866 C CA . SER A 1 116 ? -9.711 -8.161 21.401 1.00 80.94 116 SER A CA 1
ATOM 867 C C . SER A 1 116 ? -10.211 -8.910 22.640 1.00 80.94 116 SER A C 1
ATOM 869 O O . SER A 1 116 ? -10.635 -8.291 23.615 1.00 80.94 116 SER A O 1
ATOM 871 N N . GLU A 1 117 ? -10.137 -10.242 22.631 1.00 80.00 117 GLU A N 1
ATOM 872 C CA . GLU A 1 117 ? -10.588 -11.087 23.750 1.00 80.00 117 GLU A CA 1
ATOM 873 C C . GLU A 1 117 ? -9.851 -10.788 25.066 1.00 80.00 117 GLU A C 1
ATOM 875 O O . GLU A 1 117 ? -10.406 -10.974 26.147 1.00 80.00 117 GLU A O 1
ATOM 880 N N . ASP A 1 118 ? -8.613 -10.297 24.978 1.00 72.75 118 ASP A N 1
ATOM 881 C CA . ASP A 1 118 ? -7.799 -9.865 26.120 1.00 72.75 118 ASP A CA 1
ATOM 882 C C . ASP A 1 118 ? -8.079 -8.418 26.568 1.00 72.75 118 ASP A C 1
ATOM 884 O O . ASP A 1 118 ? -7.568 -7.971 27.596 1.00 72.75 118 ASP A O 1
ATOM 888 N N . GLY A 1 119 ? -8.902 -7.676 25.822 1.00 77.75 119 GLY A N 1
ATOM 889 C CA . GLY A 1 119 ? -9.226 -6.276 26.089 1.00 77.75 119 GLY A CA 1
ATOM 890 C C . GLY A 1 119 ? -8.066 -5.304 25.860 1.00 77.75 119 GLY A C 1
ATOM 891 O O . GLY A 1 119 ? -8.212 -4.117 26.150 1.00 77.75 119 GLY A O 1
ATOM 892 N N . THR A 1 120 ? -6.918 -5.765 25.361 1.00 78.94 120 THR A N 1
ATOM 893 C CA . THR A 1 120 ? -5.699 -4.948 25.221 1.00 78.94 120 THR A CA 1
ATOM 894 C C . THR A 1 120 ? -5.620 -4.250 23.862 1.00 78.94 120 THR A C 1
ATOM 896 O O . THR A 1 120 ? -4.907 -3.253 23.710 1.00 78.94 120 THR A O 1
ATOM 899 N N . ALA A 1 121 ? -6.376 -4.739 22.880 1.00 77.69 121 ALA A N 1
ATOM 900 C CA . ALA A 1 121 ? -6.426 -4.180 21.538 1.00 77.69 121 ALA A CA 1
ATOM 901 C C . ALA A 1 121 ? -7.861 -3.989 21.041 1.00 77.69 121 ALA A C 1
ATOM 903 O O . ALA A 1 121 ? -8.789 -4.657 21.496 1.00 77.69 121 ALA A O 1
ATOM 904 N N . ALA A 1 122 ? -8.028 -3.090 20.076 1.00 79.50 122 ALA A N 1
ATOM 905 C CA . ALA A 1 122 ? -9.258 -2.935 19.317 1.00 79.50 122 ALA A CA 1
ATOM 906 C C . ALA A 1 122 ? -8.939 -2.644 17.845 1.00 79.50 122 ALA A C 1
ATOM 908 O O . ALA A 1 122 ? -7.933 -1.994 17.558 1.00 79.50 122 ALA A O 1
ATOM 909 N N . PHE A 1 123 ? -9.774 -3.107 16.914 1.00 75.69 123 PHE A N 1
ATOM 910 C CA . PHE A 1 123 ? -9.585 -2.846 15.484 1.00 75.69 123 PHE A CA 1
ATOM 911 C C . PHE A 1 123 ? -10.867 -2.378 14.792 1.00 75.69 123 PHE A C 1
ATOM 913 O O . PHE A 1 123 ? -11.976 -2.722 15.204 1.00 75.69 123 PHE A O 1
ATOM 920 N N . GLY A 1 124 ? -10.697 -1.584 13.737 1.00 67.38 124 GLY A N 1
ATOM 921 C CA . GLY A 1 124 ? -11.768 -1.089 12.875 1.00 67.38 124 GLY A CA 1
ATOM 922 C C . GLY A 1 124 ? -11.325 -1.053 11.414 1.00 67.38 124 GLY A C 1
ATOM 923 O O . GLY A 1 124 ? -10.125 -1.010 11.128 1.00 67.38 124 GLY A O 1
ATOM 924 N N . THR A 1 125 ? -12.304 -1.106 10.515 1.00 57.47 125 THR A N 1
ATOM 925 C CA . THR A 1 125 ? -12.154 -1.046 9.053 1.00 57.47 125 THR A CA 1
ATOM 926 C C . THR A 1 125 ? -13.075 0.016 8.492 1.00 57.47 125 THR A C 1
ATOM 928 O O . THR A 1 125 ? -14.194 0.123 9.049 1.00 57.47 125 THR A O 1
#

Sequence (125 aa):
MSLPKLYIGRGRSWIVALFFLLLGGLVVGFLPEAERNASPTDSLAQGYDSTRAVELAERFPQEGDGTALILWTSTDGATLTEEQLAAARESLFERLPEDTLAGGAPAGMPPLPLVSEDGTAAFGT

pLDDT: mean 70.09, std 13.45, range [41.31, 95.62]

Radius of gyration: 28.46 Å; chains: 1; bounding box: 69×41×72 Å